Protein AF-A0A654ZGN5-F1 (afdb_monomer_lite)

Structure (mmCIF, N/CA/C/O backbone):
data_AF-A0A654ZGN5-F1
#
_entry.id   AF-A0A654ZGN5-F1
#
loop_
_atom_site.group_PDB
_atom_site.id
_atom_site.type_symbol
_atom_site.label_atom_id
_atom_site.label_alt_id
_atom_site.label_comp_id
_atom_site.label_asym_id
_atom_site.label_entity_id
_atom_site.label_seq_id
_atom_site.pdbx_PDB_ins_code
_atom_site.Cartn_x
_atom_site.Cartn_y
_atom_site.Cartn_z
_atom_site.occupancy
_atom_site.B_iso_or_equiv
_atom_site.auth_seq_id
_atom_site.auth_comp_id
_atom_site.auth_asym_id
_atom_site.auth_atom_id
_atom_site.pdbx_PDB_model_num
ATOM 1 N N . MET A 1 1 ? 5.377 5.269 5.256 1.00 79.19 1 MET A N 1
ATOM 2 C CA . MET A 1 1 ? 4.963 4.179 4.351 1.00 79.19 1 MET A CA 1
ATOM 3 C C . MET A 1 1 ? 5.328 4.473 2.895 1.00 79.19 1 MET A C 1
ATOM 5 O O . MET A 1 1 ? 6.279 3.871 2.431 1.00 79.19 1 MET A O 1
ATOM 9 N N . LYS A 1 2 ? 4.692 5.445 2.212 1.00 87.44 2 LYS A N 1
ATOM 10 C CA . LYS A 1 2 ? 4.906 5.757 0.776 1.00 87.44 2 LYS A CA 1
ATOM 11 C C . LYS A 1 2 ? 6.360 5.662 0.282 1.00 87.44 2 LYS A C 1
ATOM 13 O O . LYS A 1 2 ? 6.648 4.871 -0.602 1.00 87.44 2 LYS A O 1
ATOM 18 N N . PHE A 1 3 ? 7.272 6.461 0.842 1.00 90.56 3 PHE A N 1
ATOM 19 C CA . PHE A 1 3 ? 8.665 6.492 0.375 1.00 90.56 3 PHE A CA 1
ATOM 20 C C . PHE A 1 3 ? 9.461 5.231 0.722 1.00 90.56 3 PHE A C 1
ATOM 22 O O . PHE A 1 3 ? 10.400 4.91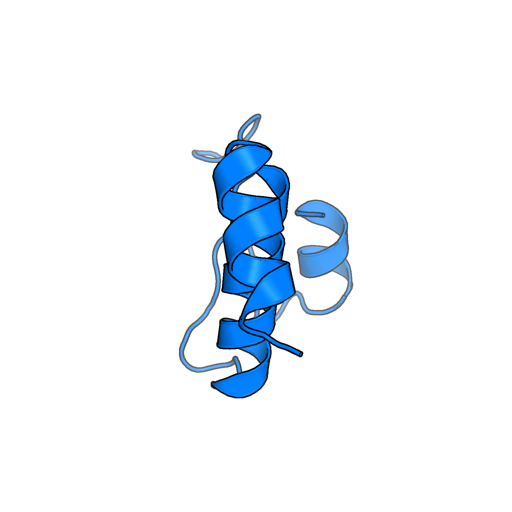3 0.008 1.00 90.56 3 PHE A O 1
ATOM 29 N N . ALA A 1 4 ? 9.080 4.515 1.784 1.00 92.19 4 ALA A N 1
ATOM 30 C CA . ALA A 1 4 ? 9.714 3.249 2.138 1.00 92.19 4 ALA A CA 1
ATOM 31 C C . ALA A 1 4 ? 9.346 2.161 1.119 1.00 92.19 4 ALA A C 1
ATOM 33 O O . ALA A 1 4 ? 10.245 1.528 0.593 1.00 92.19 4 ALA A O 1
ATOM 34 N N . LEU A 1 5 ? 8.062 2.044 0.753 1.00 92.94 5 LEU A N 1
ATOM 35 C CA . LEU 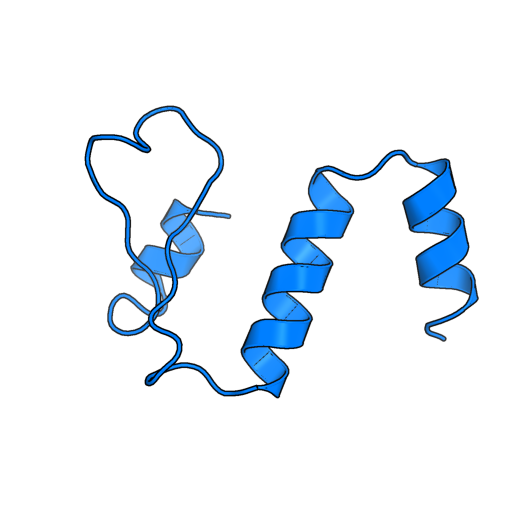A 1 5 ? 7.600 1.106 -0.281 1.00 92.94 5 LEU A CA 1
ATOM 36 C C . LEU A 1 5 ? 8.291 1.351 -1.631 1.00 92.94 5 LEU A C 1
ATOM 38 O O . LEU A 1 5 ? 8.784 0.422 -2.255 1.00 92.94 5 LEU A O 1
ATOM 42 N N . ILE A 1 6 ? 8.382 2.616 -2.061 1.00 95.56 6 ILE A N 1
ATOM 43 C CA . ILE A 1 6 ? 9.061 2.977 -3.319 1.00 95.56 6 ILE A CA 1
ATOM 44 C C . ILE A 1 6 ? 10.560 2.648 -3.265 1.00 95.56 6 ILE A C 1
ATOM 46 O O . ILE A 1 6 ? 11.132 2.275 -4.283 1.00 95.56 6 ILE A O 1
ATOM 50 N N . ALA A 1 7 ? 11.210 2.820 -2.111 1.00 95.56 7 ALA A N 1
ATOM 51 C CA . ALA A 1 7 ? 12.629 2.511 -1.965 1.00 95.56 7 ALA A CA 1
ATOM 52 C C . ALA A 1 7 ? 12.904 1.001 -1.953 1.00 95.56 7 ALA A C 1
ATOM 54 O O . ALA A 1 7 ? 13.939 0.584 -2.467 1.00 95.56 7 ALA A O 1
ATOM 55 N N . ASP A 1 8 ? 11.993 0.218 -1.378 1.00 95.06 8 ASP A N 1
ATOM 56 C CA . ASP A 1 8 ? 12.121 -1.234 -1.247 1.00 95.06 8 ASP A CA 1
ATOM 57 C C . ASP A 1 8 ? 11.851 -1.940 -2.584 1.00 95.06 8 ASP A C 1
ATOM 59 O O . ASP A 1 8 ? 12.676 -2.717 -3.061 1.00 95.06 8 ASP A O 1
ATOM 63 N N . GLU A 1 9 ? 10.757 -1.575 -3.267 1.00 95.69 9 GLU A N 1
ATOM 64 C CA . GLU A 1 9 ? 10.373 -2.170 -4.553 1.00 95.69 9 GLU A CA 1
ATOM 65 C C . GLU A 1 9 ? 9.963 -1.110 -5.597 1.00 95.69 9 GLU A C 1
ATOM 67 O O . GLU A 1 9 ? 8.788 -0.981 -5.959 1.00 95.69 9 GLU A O 1
ATOM 72 N N . PRO A 1 10 ? 10.922 -0.355 -6.166 1.00 95.62 10 PRO A N 1
ATOM 73 C CA . PRO A 1 10 ? 10.641 0.696 -7.155 1.00 95.62 10 PRO A CA 1
ATOM 7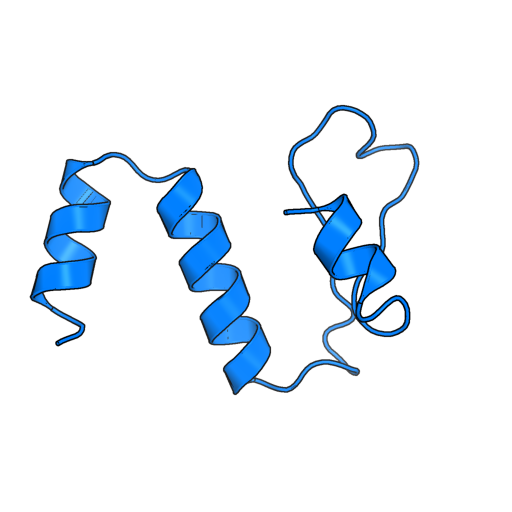4 C C . PRO A 1 10 ? 10.066 0.172 -8.485 1.00 95.62 10 PRO A C 1
ATOM 76 O O . PRO A 1 10 ? 9.561 0.950 -9.299 1.00 95.62 10 PRO A O 1
ATOM 79 N N . GLY A 1 11 ? 10.159 -1.140 -8.733 1.00 96.19 11 GLY A N 1
ATOM 80 C CA . GLY A 1 11 ? 9.496 -1.805 -9.857 1.00 96.19 11 GLY A CA 1
ATOM 81 C C . GLY A 1 11 ? 7.979 -1.904 -9.673 1.00 96.19 11 GLY A C 1
ATOM 82 O O . GLY A 1 11 ? 7.241 -1.760 -10.645 1.00 96.19 11 GLY A O 1
ATOM 83 N N . VAL A 1 12 ? 7.521 -2.058 -8.429 1.00 97.56 12 VAL A N 1
ATOM 84 C CA . VAL A 1 12 ? 6.113 -2.261 -8.063 1.00 97.56 12 VAL A CA 1
ATOM 85 C C . VAL A 1 12 ? 5.454 -0.945 -7.652 1.00 97.56 12 VAL A C 1
ATOM 87 O O . VAL A 1 12 ? 4.358 -0.623 -8.125 1.00 97.56 12 VAL A O 1
ATOM 90 N N . TYR A 1 13 ? 6.135 -0.148 -6.827 1.00 97.44 13 TYR A N 1
ATOM 91 C CA . TYR A 1 13 ? 5.602 1.077 -6.235 1.00 97.44 13 TYR A CA 1
ATOM 92 C C . TYR A 1 13 ? 6.189 2.334 -6.867 1.00 97.44 13 TYR A C 1
ATOM 94 O O . TYR A 1 13 ? 7.394 2.451 -7.085 1.00 97.44 13 TYR A O 1
ATOM 102 N N . PHE A 1 14 ? 5.345 3.336 -7.108 1.00 96.81 14 PHE A N 1
ATOM 103 C CA . PHE A 1 14 ? 5.785 4.617 -7.653 1.00 96.81 14 PHE A CA 1
ATOM 104 C C . PHE A 1 14 ? 4.893 5.783 -7.210 1.00 96.81 14 PHE A C 1
ATOM 106 O O . PHE A 1 14 ? 3.869 5.626 -6.545 1.00 96.81 14 PHE A O 1
ATOM 113 N N . THR A 1 15 ? 5.299 6.998 -7.569 1.00 97.00 15 THR A N 1
ATOM 114 C CA . THR A 1 15 ? 4.498 8.215 -7.402 1.00 97.00 15 THR A CA 1
ATOM 115 C C . THR A 1 15 ? 4.663 9.108 -8.624 1.00 97.00 15 THR A C 1
ATOM 117 O O . THR A 1 15 ? 5.597 8.953 -9.407 1.00 97.00 15 THR A O 1
ATOM 120 N N . THR A 1 16 ? 3.760 10.068 -8.775 1.00 96.31 16 THR A N 1
ATOM 121 C CA . THR A 1 16 ? 3.865 11.155 -9.757 1.00 96.31 16 THR A CA 1
ATOM 122 C C . THR A 1 16 ? 3.744 12.496 -9.037 1.00 96.31 16 THR A C 1
ATOM 124 O O . THR A 1 16 ? 3.123 12.502 -7.971 1.00 96.31 16 THR A O 1
ATOM 127 N N . PRO A 1 17 ? 4.192 13.619 -9.631 1.00 95.94 17 PRO A N 1
ATOM 128 C CA . PRO A 1 17 ? 4.100 14.937 -8.994 1.00 95.94 17 PRO A CA 1
ATOM 129 C C . PRO A 1 17 ? 2.690 15.326 -8.523 1.00 95.94 17 PRO A C 1
ATOM 131 O O . PRO A 1 17 ? 2.523 16.029 -7.536 1.00 95.94 17 PRO A O 1
ATOM 134 N N . HIS A 1 18 ? 1.644 14.819 -9.187 1.00 95.38 18 HIS A N 1
ATOM 135 C CA . HIS A 1 18 ? 0.253 15.030 -8.772 1.00 95.38 18 HIS A CA 1
ATOM 136 C C . HIS A 1 18 ? -0.056 14.527 -7.346 1.00 95.38 18 HIS A C 1
ATOM 138 O O . HIS A 1 18 ? -0.930 15.069 -6.678 1.00 95.38 18 HIS A O 1
ATOM 144 N N . PHE A 1 19 ? 0.668 13.508 -6.873 1.00 93.19 19 PHE A N 1
ATOM 145 C CA . PHE A 1 19 ? 0.506 12.909 -5.546 1.00 93.19 19 PHE A CA 1
ATOM 146 C C . PHE A 1 19 ? 1.526 13.433 -4.526 1.00 93.19 19 PHE A C 1
ATOM 148 O O . PHE A 1 19 ? 1.667 12.860 -3.439 1.00 93.19 19 PHE A O 1
ATOM 155 N N . ASP A 1 20 ? 2.254 14.499 -4.847 1.00 90.94 20 ASP A N 1
ATOM 156 C CA . ASP A 1 20 ? 3.153 15.137 -3.893 1.00 90.94 20 ASP A CA 1
ATOM 157 C C . ASP A 1 20 ? 2.336 15.780 -2.763 1.00 90.94 20 ASP A C 1
ATOM 159 O O . ASP A 1 20 ? 1.306 16.411 -2.988 1.00 90.94 20 ASP A O 1
ATOM 163 N N . GLY A 1 21 ? 2.757 15.550 -1.517 1.00 89.12 21 GLY A N 1
ATOM 164 C CA . GLY A 1 21 ? 2.015 15.971 -0.322 1.00 89.12 21 GLY A CA 1
ATOM 165 C C . GLY A 1 21 ? 0.839 15.067 0.075 1.00 89.12 21 GLY A C 1
ATOM 166 O O . GLY A 1 21 ? 0.331 15.208 1.185 1.00 89.12 21 GLY A O 1
ATOM 167 N N . TYR A 1 22 ? 0.446 14.097 -0.761 1.00 90.12 22 TYR A N 1
ATOM 168 C CA . TYR A 1 22 ? -0.598 13.125 -0.427 1.00 90.12 22 TYR A CA 1
ATOM 169 C C . TYR A 1 22 ? -0.008 11.820 0.129 1.00 90.12 22 TYR A C 1
ATOM 171 O O . TYR A 1 22 ? 0.984 11.309 -0.411 1.00 90.12 22 TYR A O 1
ATOM 179 N N . PRO A 1 23 ? -0.638 11.208 1.152 1.00 89.31 23 PRO A N 1
ATOM 180 C CA . PRO A 1 23 ? -0.237 9.911 1.698 1.00 89.31 23 PRO A CA 1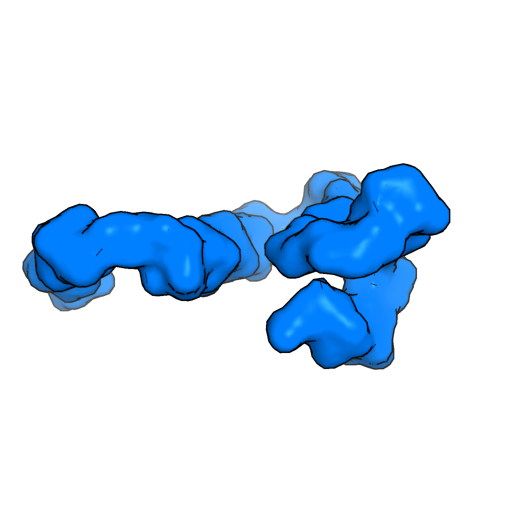
ATOM 181 C C . PRO A 1 23 ? -0.704 8.748 0.800 1.00 89.31 23 PRO A C 1
ATOM 183 O O . PRO A 1 23 ? -1.280 7.777 1.276 1.00 89.31 23 PRO A O 1
ATOM 186 N N . ALA A 1 24 ? -0.472 8.856 -0.510 1.00 92.38 24 ALA A N 1
ATOM 187 C CA . ALA A 1 24 ? -0.877 7.881 -1.519 1.00 92.38 24 ALA A CA 1
ATOM 188 C C . ALA A 1 24 ? 0.335 7.400 -2.327 1.00 92.38 24 ALA A C 1
ATOM 190 O O . ALA A 1 24 ? 1.220 8.194 -2.664 1.00 92.38 24 ALA A O 1
ATOM 191 N N . VAL A 1 25 ? 0.354 6.108 -2.648 1.00 95.00 25 VAL A N 1
ATOM 192 C CA . VAL A 1 25 ? 1.348 5.445 -3.501 1.00 95.00 25 VAL A CA 1
ATOM 193 C C . VAL A 1 25 ? 0.619 4.770 -4.661 1.00 95.00 25 VAL A C 1
ATOM 195 O O . VAL A 1 25 ? -0.519 4.333 -4.502 1.00 95.00 25 VAL A O 1
ATOM 198 N N . LEU A 1 26 ? 1.247 4.726 -5.830 1.00 96.88 26 LEU A N 1
ATOM 199 C CA . LEU A 1 26 ? 0.729 4.021 -6.998 1.00 96.88 26 LEU A CA 1
ATOM 200 C C . LEU A 1 26 ? 1.397 2.649 -7.096 1.00 96.88 26 LEU A C 1
ATOM 202 O O . LEU A 1 26 ? 2.576 2.516 -6.770 1.00 96.88 26 LEU A O 1
ATOM 206 N N . VAL A 1 27 ? 0.644 1.653 -7.562 1.00 97.69 27 VAL A N 1
ATOM 207 C CA . VAL A 1 27 ? 1.073 0.250 -7.647 1.00 97.69 27 VAL A CA 1
ATOM 208 C C . VAL A 1 27 ? 0.923 -0.241 -9.081 1.00 97.69 27 VAL A C 1
ATOM 210 O O . VAL A 1 27 ? -0.103 0.006 -9.724 1.00 97.69 27 VAL A O 1
ATOM 213 N N . ARG A 1 28 ? 1.926 -0.952 -9.596 1.00 97.62 28 ARG A N 1
ATOM 214 C CA . ARG A 1 28 ? 1.814 -1.685 -10.861 1.00 97.62 28 ARG A CA 1
ATOM 215 C C . ARG A 1 28 ? 1.162 -3.038 -10.611 1.00 97.62 28 ARG A C 1
ATOM 217 O O . ARG A 1 28 ? 1.819 -3.975 -10.186 1.00 97.62 28 ARG A O 1
ATOM 224 N N . LEU A 1 29 ? -0.125 -3.150 -10.933 1.00 97.25 29 LEU A N 1
ATOM 225 C CA . LEU A 1 29 ? -0.903 -4.374 -10.691 1.00 97.25 29 LEU A CA 1
ATOM 226 C C . LEU A 1 29 ? -0.366 -5.618 -11.416 1.00 97.25 29 LEU A C 1
ATOM 228 O O . LEU A 1 29 ? -0.638 -6.727 -10.984 1.00 97.25 29 LEU A O 1
ATOM 232 N N . ALA A 1 30 ? 0.370 -5.442 -12.515 1.00 97.56 30 ALA A N 1
ATOM 233 C CA . ALA A 1 30 ? 0.981 -6.552 -13.245 1.00 97.56 30 ALA A CA 1
ATOM 234 C C . ALA A 1 30 ? 2.250 -7.106 -12.573 1.00 97.56 30 ALA A C 1
ATOM 236 O O . ALA A 1 30 ? 2.657 -8.214 -12.897 1.00 97.56 30 ALA A O 1
ATOM 237 N N . GLU A 1 31 ? 2.867 -6.336 -11.671 1.00 97.81 31 GLU A N 1
ATOM 238 C CA . GLU A 1 31 ? 4.170 -6.648 -11.067 1.00 97.81 31 GLU A CA 1
ATOM 239 C C . GLU A 1 31 ? 4.056 -7.051 -9.588 1.00 97.81 31 GLU A C 1
ATOM 241 O O . GLU A 1 31 ? 5.058 -7.408 -8.982 1.00 97.81 31 GLU A O 1
ATOM 246 N N . ILE A 1 32 ? 2.858 -6.969 -8.998 1.00 97.56 32 ILE A N 1
ATOM 247 C CA . ILE A 1 32 ? 2.596 -7.315 -7.595 1.00 97.56 32 ILE A CA 1
ATOM 248 C C . ILE A 1 32 ? 1.843 -8.642 -7.507 1.00 97.56 32 ILE A C 1
ATOM 250 O O . ILE A 1 32 ? 0.924 -8.894 -8.294 1.00 97.56 32 ILE A O 1
ATOM 254 N N . GLU A 1 33 ? 2.188 -9.484 -6.533 1.00 96.62 33 GLU A N 1
ATOM 255 C CA . GLU A 1 33 ? 1.378 -10.663 -6.244 1.00 96.62 33 GLU A CA 1
ATOM 256 C C . GLU A 1 33 ? 0.044 -10.268 -5.596 1.00 96.62 33 GLU A C 1
ATOM 258 O O . GLU A 1 33 ? -0.066 -9.276 -4.876 1.00 96.62 33 GLU A O 1
ATOM 263 N N . VAL A 1 34 ? -1.001 -11.068 -5.828 1.00 96.81 34 VAL A N 1
ATOM 264 C CA . VAL A 1 34 ? -2.338 -10.802 -5.265 1.00 96.81 34 VAL A CA 1
ATOM 265 C C . VAL A 1 34 ? -2.292 -10.738 -3.741 1.00 96.81 34 VAL A C 1
ATOM 267 O O . VAL A 1 34 ? -2.916 -9.862 -3.151 1.00 96.81 34 VAL A O 1
ATOM 270 N N . ARG A 1 35 ? -1.517 -11.627 -3.113 1.00 96.75 35 ARG A N 1
ATOM 271 C CA . AR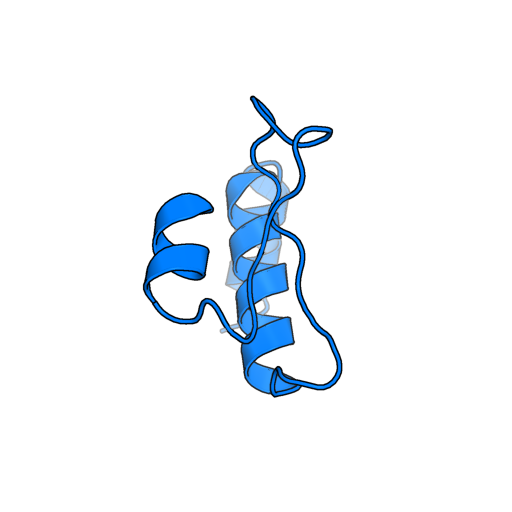G A 1 35 ? -1.350 -11.657 -1.661 1.00 96.75 35 ARG A CA 1
ATOM 272 C C . ARG A 1 35 ? -0.731 -10.359 -1.137 1.00 96.75 35 ARG A C 1
ATOM 274 O O . ARG A 1 35 ? -1.268 -9.766 -0.208 1.00 96.75 35 ARG A O 1
ATOM 281 N N . ASP A 1 36 ? 0.347 -9.895 -1.759 1.00 95.25 36 ASP A N 1
ATOM 282 C CA . ASP A 1 36 ? 1.031 -8.670 -1.333 1.00 95.25 36 ASP A CA 1
ATOM 283 C C . ASP A 1 36 ? 0.142 -7.439 -1.554 1.00 95.25 36 ASP A C 1
ATOM 285 O O . ASP A 1 36 ? 0.120 -6.513 -0.741 1.00 95.25 36 ASP A O 1
ATOM 289 N N . LEU A 1 37 ? -0.666 -7.445 -2.621 1.00 96.38 37 LEU A N 1
ATOM 290 C CA . LEU A 1 37 ? -1.664 -6.407 -2.866 1.00 96.38 37 LEU A CA 1
ATOM 291 C C . LEU A 1 37 ? -2.770 -6.398 -1.797 1.00 96.38 37 LEU A C 1
ATOM 293 O O . LEU A 1 37 ? -3.191 -5.321 -1.369 1.00 96.38 37 LEU A O 1
ATOM 297 N N . GLU A 1 38 ? -3.248 -7.565 -1.365 1.00 96.81 38 GLU A N 1
ATOM 298 C CA . GLU A 1 38 ? -4.231 -7.689 -0.281 1.00 96.81 38 GLU A CA 1
ATOM 299 C C . GLU A 1 38 ? -3.673 -7.160 1.046 1.00 96.81 38 GLU A C 1
ATOM 301 O O . GLU A 1 38 ? -4.347 -6.381 1.733 1.00 96.81 38 GLU A O 1
ATOM 306 N N . GLU A 1 39 ? -2.433 -7.528 1.382 1.00 94.50 39 GLU A N 1
ATOM 307 C CA . GLU A 1 39 ? -1.729 -7.040 2.572 1.00 94.50 39 GLU A CA 1
ATOM 308 C C . GLU A 1 39 ? -1.568 -5.510 2.510 1.00 94.50 39 GLU A C 1
ATOM 310 O O . GLU A 1 39 ? -1.996 -4.802 3.428 1.00 94.50 39 GLU A O 1
ATOM 315 N N . LEU A 1 40 ? -1.096 -4.974 1.380 1.00 95.31 40 LEU A N 1
ATOM 316 C CA . LEU A 1 40 ? -0.935 -3.535 1.161 1.00 95.31 40 LEU A CA 1
ATOM 317 C C . LEU A 1 40 ? -2.248 -2.756 1.318 1.00 95.31 40 LEU A C 1
ATOM 319 O O . LEU A 1 40 ? -2.278 -1.720 1.988 1.00 95.31 40 LEU A O 1
ATOM 323 N N . ILE A 1 41 ? -3.331 -3.214 0.680 1.00 95.12 41 ILE A N 1
ATOM 324 C CA . ILE A 1 41 ? -4.642 -2.552 0.766 1.00 95.12 41 ILE A CA 1
ATOM 325 C C . ILE A 1 41 ? -5.133 -2.566 2.214 1.00 95.12 41 ILE A C 1
ATOM 327 O O . ILE A 1 41 ? -5.650 -1.554 2.699 1.00 95.12 41 ILE A O 1
ATOM 331 N N . THR A 1 42 ? -4.941 -3.686 2.909 1.00 95.06 42 THR A N 1
ATOM 332 C CA . THR A 1 42 ? -5.333 -3.838 4.311 1.00 95.06 42 THR A CA 1
ATOM 333 C C . THR A 1 42 ? -4.566 -2.862 5.198 1.00 95.06 42 THR A C 1
ATOM 335 O O . THR A 1 42 ? -5.187 -2.104 5.943 1.00 95.06 42 THR A O 1
ATOM 338 N N . GLU A 1 43 ? -3.240 -2.795 5.084 1.00 92.94 43 GLU A N 1
ATOM 339 C CA . GLU A 1 43 ? -2.418 -1.852 5.850 1.00 92.94 43 GLU A CA 1
ATOM 340 C C . GLU A 1 43 ? -2.770 -0.390 5.550 1.00 92.94 43 GLU A C 1
ATOM 342 O O . GLU A 1 43 ? -2.935 0.423 6.469 1.00 92.94 43 GLU A O 1
ATOM 347 N N . ALA A 1 44 ? -2.934 -0.054 4.266 1.00 93.62 44 ALA A N 1
ATOM 348 C CA . ALA A 1 44 ? -3.344 1.275 3.823 1.00 93.62 44 ALA A CA 1
ATOM 349 C C . ALA A 1 44 ? -4.691 1.685 4.435 1.00 93.62 44 ALA A C 1
ATOM 351 O O . ALA A 1 44 ? -4.843 2.817 4.908 1.00 93.62 44 ALA A O 1
ATOM 352 N N . TRP A 1 45 ? -5.651 0.758 4.465 1.00 94.50 45 TRP A N 1
ATOM 353 C CA . TRP A 1 45 ? -6.954 0.969 5.079 1.00 94.50 45 TRP A CA 1
ATOM 354 C C . TRP A 1 45 ? -6.857 1.103 6.600 1.00 94.50 45 TRP A C 1
ATOM 356 O O . TRP A 1 45 ? -7.426 2.044 7.151 1.00 94.50 45 TRP A O 1
ATOM 3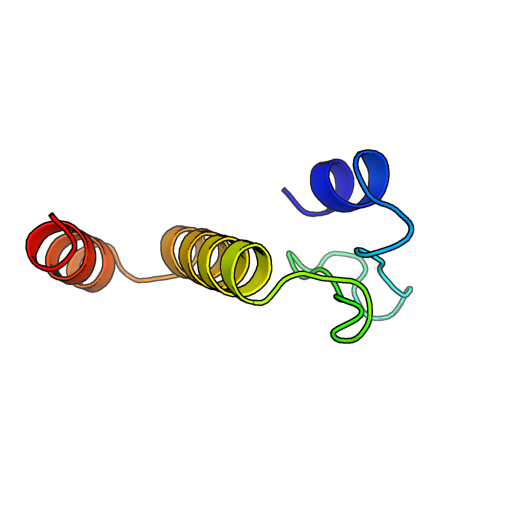66 N N . LEU A 1 46 ? -6.089 0.250 7.283 1.00 94.19 46 LEU A N 1
ATOM 367 C CA . LEU A 1 46 ? -5.909 0.300 8.739 1.00 94.19 46 LEU A CA 1
ATOM 368 C C . LEU A 1 46 ? -5.349 1.648 9.226 1.00 94.19 46 LEU A C 1
ATOM 370 O O . LEU A 1 46 ? -5.715 2.104 10.309 1.00 94.19 46 LEU A O 1
ATOM 374 N N . MET A 1 47 ? -4.505 2.314 8.431 1.00 91.19 47 MET A N 1
ATOM 375 C CA . MET A 1 47 ? -3.974 3.643 8.770 1.00 91.19 47 MET A CA 1
ATOM 376 C C . MET A 1 47 ? -4.992 4.781 8.621 1.00 91.19 47 MET A C 1
ATOM 378 O O . MET A 1 47 ? -4.825 5.827 9.250 1.00 91.19 47 MET A O 1
ATOM 382 N N . GLN A 1 48 ? -6.014 4.615 7.779 1.00 91.00 48 GLN A N 1
ATOM 383 C CA . GLN A 1 48 ? -6.988 5.671 7.466 1.00 91.00 48 GLN A CA 1
ATOM 384 C C . GLN A 1 48 ? -8.367 5.424 8.090 1.00 91.00 48 GLN A C 1
ATOM 386 O O . GLN A 1 48 ? -9.143 6.364 8.276 1.00 91.00 48 GLN A O 1
ATOM 391 N N . ALA A 1 49 ? -8.694 4.174 8.409 1.00 94.25 49 ALA A N 1
ATOM 392 C CA . ALA A 1 49 ? -10.011 3.783 8.875 1.00 94.25 49 ALA A CA 1
ATOM 393 C C . ALA A 1 49 ? -10.292 4.264 10.313 1.00 94.25 49 ALA A C 1
ATOM 395 O O . ALA A 1 49 ? -9.405 4.285 11.172 1.00 94.25 49 ALA A O 1
ATOM 396 N N . PRO A 1 50 ? -11.555 4.603 10.634 1.00 96.25 50 PRO A N 1
ATOM 397 C CA . PRO A 1 50 ? -11.980 4.858 12.002 1.00 96.25 50 PRO A CA 1
ATOM 398 C C . PRO A 1 50 ? -11.666 3.683 12.931 1.00 96.25 50 PRO A C 1
ATOM 400 O O . PRO A 1 50 ? -11.887 2.523 12.582 1.00 96.25 50 PRO A O 1
ATOM 403 N N . LYS A 1 51 ? -11.261 3.989 14.171 1.00 94.19 51 LYS A N 1
ATOM 404 C CA . LYS A 1 51 ? -10.885 2.984 15.183 1.00 94.19 51 LYS A CA 1
ATOM 405 C C . LYS A 1 51 ? -11.916 1.866 15.353 1.00 94.19 51 LYS A C 1
ATOM 407 O O . LYS A 1 51 ? -11.533 0.720 15.524 1.00 94.19 51 LYS A O 1
ATOM 412 N N . GLN A 1 52 ? -13.210 2.185 15.302 1.00 95.88 52 GLN A N 1
ATOM 413 C CA . GLN A 1 52 ? -14.277 1.188 15.442 1.00 95.88 52 GLN A CA 1
ATOM 414 C C . GLN A 1 52 ? -14.260 0.150 14.312 1.00 95.88 52 GLN A C 1
ATOM 416 O O . GLN A 1 52 ? -14.416 -1.036 14.584 1.00 95.88 52 GLN A O 1
ATOM 421 N N . LEU A 1 53 ? -14.022 0.580 13.067 1.00 95.69 53 LEU A N 1
ATOM 422 C CA . LEU A 1 53 ? -13.931 -0.330 11.925 1.00 95.69 53 LEU A CA 1
ATOM 423 C C . LEU A 1 53 ? -12.667 -1.181 12.001 1.00 95.69 53 LEU A C 1
ATOM 425 O O . LEU A 1 53 ? -12.737 -2.381 11.767 1.00 95.69 53 LEU A O 1
ATOM 429 N N . VAL A 1 54 ? -11.541 -0.582 12.399 1.00 95.06 54 VAL A N 1
ATOM 430 C CA . VAL A 1 54 ? -10.288 -1.317 12.623 1.00 95.06 54 VAL A CA 1
ATOM 431 C C . VAL A 1 54 ? -10.484 -2.426 13.656 1.00 95.06 54 VAL A C 1
ATOM 433 O O . VAL A 1 54 ? -10.114 -3.566 13.406 1.00 95.06 54 VAL A O 1
ATOM 436 N N . GLN A 1 55 ? -11.108 -2.120 14.797 1.00 93.88 55 GLN A N 1
ATOM 437 C CA . GLN A 1 55 ? -11.365 -3.115 15.843 1.00 93.88 55 GLN A CA 1
ATOM 438 C C . GLN A 1 55 ? -12.288 -4.238 15.358 1.00 93.88 55 GLN A C 1
ATOM 440 O O . GLN A 1 55 ? -12.004 -5.404 15.608 1.00 93.88 55 GLN A O 1
ATOM 445 N N . ALA A 1 56 ? -13.356 -3.902 14.630 1.00 94.25 56 ALA A N 1
ATOM 446 C CA . ALA A 1 56 ? -14.261 -4.898 14.062 1.00 94.25 56 ALA A CA 1
ATOM 447 C C . ALA A 1 56 ? -13.564 -5.799 13.027 1.00 94.25 56 ALA A C 1
ATOM 449 O O . ALA A 1 56 ? -13.792 -7.004 13.013 1.00 94.25 56 ALA A O 1
ATOM 450 N N . PHE A 1 57 ? -12.694 -5.228 12.189 1.00 92.56 57 PHE A N 1
ATOM 451 C CA . PHE A 1 57 ? -11.912 -5.984 11.214 1.00 92.56 57 PHE A CA 1
ATOM 452 C C . PHE A 1 57 ? -10.928 -6.932 11.904 1.00 92.56 57 PHE A C 1
ATOM 454 O O . PHE A 1 57 ? -10.956 -8.127 11.645 1.00 92.56 57 PHE A O 1
ATOM 461 N N . LEU A 1 58 ? -10.122 -6.436 12.848 1.00 90.56 58 LEU A N 1
ATOM 462 C CA . LEU A 1 58 ? -9.147 -7.264 13.566 1.00 90.56 58 LEU A CA 1
ATOM 463 C C . LEU A 1 58 ? -9.803 -8.378 14.398 1.00 90.56 58 LEU A C 1
ATOM 465 O O . LEU A 1 58 ? -9.214 -9.442 14.541 1.00 90.56 58 LEU A O 1
ATOM 469 N N . ALA A 1 59 ? -11.016 -8.159 14.914 1.00 91.62 59 ALA A N 1
ATOM 470 C CA . ALA A 1 59 ? -11.771 -9.183 15.638 1.00 91.62 59 ALA A CA 1
ATOM 471 C C . ALA A 1 59 ? -12.298 -10.316 14.736 1.00 91.62 59 ALA A C 1
ATOM 473 O O . ALA A 1 59 ? -12.532 -11.413 15.232 1.00 91.62 59 ALA A O 1
ATOM 474 N N . ASN A 1 60 ? -12.490 -10.054 13.438 1.00 83.94 60 ASN A N 1
ATOM 475 C CA . ASN A 1 60 ? -12.985 -11.030 12.460 1.00 83.94 60 ASN A CA 1
ATOM 476 C C . ASN A 1 60 ? -11.870 -11.693 11.634 1.00 83.94 60 ASN A C 1
ATOM 478 O O . ASN A 1 60 ? -12.133 -12.683 10.955 1.00 83.94 60 ASN A O 1
ATOM 482 N N . SER A 1 61 ? -10.663 -11.127 11.650 1.00 76.06 61 SER A N 1
ATOM 483 C CA . SER A 1 61 ? -9.514 -11.572 10.850 1.00 76.06 61 SER A CA 1
ATOM 484 C C . SER A 1 61 ? -8.522 -12.451 11.633 1.00 76.06 61 SER A C 1
ATOM 486 O O . SER A 1 61 ? -7.409 -12.665 11.155 1.00 76.06 61 SER A O 1
ATOM 488 N N . GLY A 1 62 ? -8.895 -12.929 12.828 1.00 54.09 62 GLY A N 1
ATOM 489 C CA . GLY A 1 62 ? -8.117 -13.859 13.663 1.00 54.09 62 GLY A CA 1
ATOM 490 C C . GLY A 1 62 ? -8.840 -15.179 13.877 1.00 54.09 62 GLY A C 1
ATOM 491 O O . GLY A 1 62 ? -8.132 -16.199 14.027 1.00 54.09 62 GLY A O 1
#

Foldseek 3Di:
DQVVVCVVCVVFWDDDPVCVVPPDIDGDPVPDDPVVVVVVVLVVCLVVDDPVVNVVVVVVVD

Secondary structure (DSSP, 8-state):
-HHHHHHH-TTTEE--GGGTTSS--EE-TTTS-HHHHHHHHHHHHHHHS-HHHHHHHHHH--

pLDDT: mean 93.21, std 6.45, range [54.09, 97.81]

Organism: Mycobacterium tuberculosis (NCBI:txid1773)

Radius of gyration: 13.23 Å; chains: 1; bounding box: 27×30×29 Å

Sequence (62 aa):
MKFALIADEPGVYFTTPHFDGYPAVLVRLAEIEVRDLEELITEAWLMQAPKQLVQAFLANSG